Protein AF-0000000078094846 (afdb_homodimer)

Organism: Rosa chinensis (NCBI:txid74649)

Solvent-accessible surface area (backbone atoms only — not comparable to full-atom values): 7475 Å² total; per-residue (Å²): 125,87,74,70,60,66,34,67,70,39,42,39,36,59,48,61,39,84,52,35,43,81,57,52,77,46,62,80,63,40,75,43,94,84,44,86,56,30,34,39,24,65,65,43,40,65,78,41,53,38,37,37,30,34,38,67,45,78,72,79,66,79,82,115,126,86,75,71,62,64,34,65,71,39,42,38,34,58,48,61,38,84,52,36,42,81,55,53,78,45,60,79,62,39,74,44,93,84,45,84,56,31,35,38,23,64,63,43,39,65,78,42,54,37,35,38,31,37,38,64,47,78,72,79,67,80,81,116

Sequence (128 aa):
MLSRPYAFGCVLRLRTSSEFKTGHSYGHFFPDPQYENVQHIICCDSYATYAYDFEFEATKEFSKMLSRPYAFGCVLRLRTSSEFKTGHSYGHFFPDPQYENVQHIICCDSYATYAYDFEFEATKEFSK

pLDDT: mean 86.95, std 17.27, range [35.41, 98.75]

Secondary structure (DSSP, 8-state):
-----EEEEEEEEEEE-TTEEEEEEESS-EE-SSSTTEEEEEEEETT-EEEEEEEE--------/-----EEEEEEEEEEE-TTEEEEEEESS-EE-SSSTTEEEEEEEETT-EEEEEEEE--------

Structure (mmCIF, N/CA/C/O backbone):
data_AF-0000000078094846-model_v1
#
loop_
_entity.id
_entity.type
_entity.pdbx_description
1 polymer 'Uncharacterized protein'
#
loop_
_atom_site.group_PDB
_atom_site.id
_atom_site.type_symbol
_atom_site.label_atom_id
_atom_site.label_alt_id
_atom_site.label_comp_id
_atom_site.label_asym_id
_atom_site.label_entity_id
_atom_site.label_seq_id
_atom_site.pdbx_PDB_ins_code
_atom_site.Cartn_x
_atom_site.Cartn_y
_atom_site.Cartn_z
_atom_site.occupancy
_atom_site.B_iso_or_equiv
_atom_site.auth_seq_id
_atom_site.auth_comp_id
_atom_site.auth_asym_id
_atom_site.auth_atom_id
_atom_site.pdbx_PDB_model_num
ATOM 1 N N . MET A 1 1 ? -11.898 -27.453 -12.008 1 39.31 1 MET A N 1
ATOM 2 C CA . MET A 1 1 ? -11.719 -26.812 -10.711 1 39.31 1 MET A CA 1
ATOM 3 C C . MET A 1 1 ? -10.891 -25.531 -10.852 1 39.31 1 MET A C 1
ATOM 5 O O . MET A 1 1 ? -9.734 -25.578 -11.266 1 39.31 1 MET A O 1
ATOM 9 N N . LEU A 1 2 ? -11.562 -24.531 -11.211 1 49.09 2 LEU A N 1
ATOM 10 C CA . LEU A 1 2 ? -10.805 -23.344 -11.602 1 49.09 2 LEU A CA 1
ATOM 11 C C . LEU A 1 2 ? -9.859 -22.906 -10.484 1 49.09 2 LEU A C 1
ATOM 13 O O . LEU A 1 2 ? -10.289 -22.625 -9.367 1 49.09 2 LEU A O 1
ATOM 17 N N . SER A 1 3 ? -8.789 -23.547 -10.43 1 60.38 3 SER A N 1
ATOM 18 C CA . SER A 1 3 ? -7.785 -23.281 -9.406 1 60.38 3 SER A CA 1
ATOM 19 C C . SER A 1 3 ? -7.422 -21.797 -9.359 1 60.38 3 SER A C 1
ATOM 21 O O . SER A 1 3 ? -7.285 -21.156 -10.406 1 60.38 3 SER A O 1
ATOM 23 N N . ARG A 1 4 ? -7.91 -21.125 -8.406 1 71.5 4 ARG A N 1
ATOM 24 C CA . ARG A 1 4 ? -7.516 -19.719 -8.242 1 71.5 4 ARG A CA 1
ATOM 25 C C . ARG A 1 4 ? -6.051 -19.609 -7.832 1 71.5 4 ARG A C 1
ATOM 27 O O . ARG A 1 4 ? -5.598 -20.328 -6.938 1 71.5 4 ARG A O 1
ATOM 34 N N . PRO A 1 5 ? -5.312 -18.906 -8.562 1 80.06 5 PRO A N 1
ATOM 35 C CA . PRO A 1 5 ? -3.914 -18.719 -8.172 1 80.06 5 PRO A CA 1
ATOM 36 C C . PRO A 1 5 ? -3.766 -18.156 -6.758 1 80.06 5 PRO A C 1
ATOM 38 O O . PRO A 1 5 ? -4.582 -17.344 -6.328 1 80.06 5 PRO A O 1
ATOM 41 N N . TYR A 1 6 ? -2.967 -18.844 -6.012 1 85.62 6 TYR A N 1
ATOM 42 C CA . TYR A 1 6 ? -2.627 -18.391 -4.672 1 85.62 6 TYR A CA 1
ATOM 43 C C . TYR A 1 6 ? -1.122 -18.188 -4.531 1 85.62 6 TYR A C 1
ATOM 45 O O . TYR A 1 6 ? -0.338 -18.781 -5.27 1 85.62 6 TYR A O 1
ATOM 53 N N . ALA A 1 7 ? -0.813 -17.297 -3.75 1 90.62 7 ALA A N 1
ATOM 54 C CA . ALA A 1 7 ? 0.567 -17.125 -3.307 1 90.62 7 ALA A CA 1
ATOM 55 C C . ALA A 1 7 ? 0.68 -17.266 -1.793 1 90.62 7 ALA A C 1
ATOM 57 O O . ALA A 1 7 ? -0.264 -16.969 -1.061 1 90.62 7 ALA A O 1
ATOM 58 N N . PHE A 1 8 ? 1.901 -17.797 -1.381 1 91.5 8 PHE A N 1
ATOM 59 C CA . PHE A 1 8 ? 2.123 -18.047 0.041 1 91.5 8 PHE A CA 1
ATOM 60 C C . PHE A 1 8 ? 3.344 -17.281 0.534 1 91.5 8 PHE A C 1
ATOM 62 O O . PHE A 1 8 ? 4.336 -17.156 -0.186 1 91.5 8 PHE A O 1
ATOM 69 N N . GLY A 1 9 ? 3.254 -16.906 1.786 1 93.56 9 GLY A N 1
ATOM 70 C CA . GLY A 1 9 ? 4.398 -16.25 2.404 1 93.56 9 GLY A CA 1
ATOM 71 C C . GLY A 1 9 ? 4.754 -14.93 1.752 1 93.56 9 GLY A C 1
ATOM 72 O O . GLY A 1 9 ? 5.93 -14.641 1.513 1 93.56 9 GLY A O 1
ATOM 73 N N . CYS A 1 10 ? 3.795 -14.172 1.411 1 95.31 10 CYS A N 1
ATOM 74 C CA . CYS A 1 10 ? 4.02 -12.906 0.72 1 95.31 10 CYS A CA 1
ATOM 75 C C . CYS A 1 10 ? 4.332 -11.789 1.71 1 95.31 10 CYS A C 1
ATOM 77 O O . CYS A 1 10 ? 3.889 -11.828 2.859 1 95.31 10 CYS A O 1
ATOM 79 N N . VAL A 1 11 ? 5.109 -10.781 1.14 1 97.88 11 VAL A N 1
ATOM 80 C CA . VAL A 1 11 ? 5.43 -9.609 1.945 1 97.88 11 VAL A CA 1
ATOM 81 C C . VAL A 1 11 ? 5.094 -8.336 1.167 1 97.88 11 VAL A C 1
ATOM 83 O O . VAL A 1 11 ? 5.371 -8.242 -0.03 1 97.88 11 VAL A O 1
ATOM 86 N N . LEU A 1 12 ? 4.512 -7.391 1.864 1 98.25 12 LEU A N 1
ATOM 87 C CA . LEU A 1 12 ? 4.219 -6.074 1.307 1 98.25 12 LEU A CA 1
ATOM 88 C C . LEU A 1 12 ? 4.832 -4.973 2.162 1 98.25 12 LEU A C 1
ATOM 90 O O . LEU A 1 12 ? 4.77 -5.027 3.393 1 98.25 12 LEU A O 1
ATOM 94 N N . ARG A 1 13 ? 5.395 -3.982 1.551 1 98.75 13 ARG A N 1
ATOM 95 C CA . ARG A 1 13 ? 5.887 -2.795 2.24 1 98.75 13 ARG A CA 1
ATOM 96 C C . ARG A 1 13 ? 5.348 -1.522 1.595 1 98.75 13 ARG A C 1
ATOM 98 O O . ARG A 1 13 ? 5.406 -1.366 0.374 1 98.75 13 ARG A O 1
ATOM 105 N N . LEU A 1 14 ? 4.809 -0.636 2.385 1 98.69 14 LEU A N 1
ATOM 106 C CA . LEU A 1 14 ? 4.336 0.667 1.932 1 98.69 14 LEU A CA 1
ATOM 107 C C . LEU A 1 14 ? 5.266 1.778 2.408 1 98.69 14 LEU A C 1
ATOM 109 O O . LEU A 1 14 ? 5.469 1.947 3.613 1 98.69 14 LEU A O 1
ATOM 113 N N . ARG A 1 15 ? 5.84 2.553 1.48 1 98.19 15 ARG A N 1
ATOM 114 C CA . ARG A 1 15 ? 6.629 3.732 1.82 1 98.19 15 ARG A CA 1
ATOM 115 C C . ARG A 1 15 ? 5.898 5.012 1.436 1 98.19 15 ARG A C 1
ATOM 117 O O . ARG A 1 15 ? 5.285 5.086 0.368 1 98.19 15 ARG A O 1
ATOM 124 N N . THR A 1 16 ? 5.91 6.004 2.309 1 97.19 16 THR A N 1
ATOM 125 C CA . THR A 1 16 ? 5.285 7.301 2.066 1 97.19 16 THR A CA 1
ATOM 126 C C . THR A 1 16 ? 6.316 8.422 2.148 1 97.19 16 THR A C 1
ATOM 128 O O . THR A 1 16 ? 7.371 8.258 2.771 1 97.19 16 THR A O 1
ATOM 131 N N . SER A 1 17 ? 6.031 9.562 1.532 1 95 17 SER A N 1
ATOM 132 C CA . SER A 1 17 ? 6.801 10.766 1.829 1 95 17 SER A CA 1
ATOM 133 C C . SER A 1 17 ? 6.582 11.227 3.268 1 95 17 SER A C 1
ATOM 135 O O . SER A 1 17 ? 5.727 10.688 3.971 1 95 17 SER A O 1
ATOM 137 N N . SER A 1 18 ? 7.352 12.172 3.684 1 92.31 18 SER A N 1
ATOM 138 C CA . SER A 1 18 ? 7.418 12.5 5.105 1 92.31 18 SER A CA 1
ATOM 139 C C . SER A 1 18 ? 6.188 13.281 5.551 1 92.31 18 SER A C 1
ATOM 141 O O . SER A 1 18 ? 5.945 13.445 6.746 1 92.31 18 SER A O 1
ATOM 143 N N . GLU A 1 19 ? 5.383 13.797 4.613 1 90.12 19 GLU A N 1
ATOM 144 C CA . GLU A 1 19 ? 4.262 14.664 4.941 1 90.12 19 GLU A CA 1
ATOM 145 C C . GLU A 1 19 ? 3.098 13.867 5.527 1 90.12 19 GLU A C 1
ATOM 147 O O . GLU A 1 19 ? 2.191 14.445 6.137 1 90.12 19 GLU A O 1
ATOM 152 N N . PHE A 1 20 ? 3.158 12.578 5.395 1 91.75 20 PHE A N 1
ATOM 153 C CA . PHE A 1 20 ? 2.08 11.742 5.91 1 91.75 20 PHE A CA 1
ATOM 154 C C . PHE A 1 20 ? 2.584 10.336 6.219 1 91.75 20 PHE A C 1
ATOM 156 O O . PHE A 1 20 ? 3.709 9.977 5.859 1 91.75 20 PHE A O 1
ATOM 163 N N . LYS A 1 21 ? 1.719 9.562 6.914 1 92.75 21 LYS A N 1
ATOM 164 C CA . LYS A 1 21 ? 2.041 8.188 7.277 1 92.75 21 LYS A CA 1
ATOM 165 C C . LYS A 1 21 ? 0.804 7.293 7.215 1 92.75 21 LYS A C 1
ATOM 167 O O . LYS A 1 21 ? -0.325 7.789 7.215 1 92.75 21 LYS A O 1
ATOM 172 N N . THR A 1 22 ? 1.13 6.027 7.148 1 95 22 THR A N 1
ATOM 173 C CA . THR A 1 22 ? 0.027 5.07 7.188 1 95 22 THR A CA 1
ATOM 174 C C . THR A 1 22 ? -0.683 5.121 8.539 1 95 22 THR A C 1
ATOM 176 O O . THR A 1 22 ? -0.037 5.07 9.586 1 95 22 THR A O 1
ATOM 179 N N . GLY A 1 23 ? -1.952 5.289 8.461 1 94.31 23 GLY A N 1
ATOM 180 C CA . GLY A 1 23 ? -2.768 5.172 9.664 1 94.31 23 GLY A CA 1
ATOM 181 C C . GLY A 1 23 ? -3.279 3.766 9.906 1 94.31 23 GLY A C 1
ATOM 182 O O . GLY A 1 23 ? -2.561 2.922 10.445 1 94.31 23 GLY A O 1
ATOM 183 N N . HIS A 1 24 ? -4.492 3.559 9.375 1 96.12 24 HIS A N 1
ATOM 184 C CA . HIS A 1 24 ? -5.082 2.23 9.5 1 96.12 24 HIS A CA 1
ATOM 185 C C . HIS A 1 24 ? -4.816 1.392 8.25 1 96.12 24 HIS A C 1
ATOM 187 O O . HIS A 1 24 ? -4.84 1.91 7.133 1 96.12 24 HIS A O 1
ATOM 193 N N . SER A 1 25 ? -4.527 0.142 8.469 1 97.44 25 SER A N 1
ATOM 194 C CA . SER A 1 25 ? -4.395 -0.851 7.41 1 97.44 25 SER A CA 1
ATOM 195 C C . SER A 1 25 ? -5.488 -1.907 7.5 1 97.44 25 SER A C 1
ATOM 197 O O . SER A 1 25 ? -5.809 -2.385 8.586 1 97.44 25 SER A O 1
ATOM 199 N N . TYR A 1 26 ? -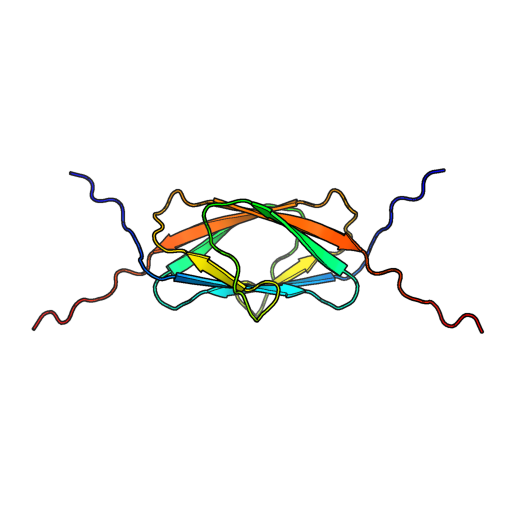6.004 -2.258 6.359 1 97.56 26 TYR A N 1
ATOM 200 C CA . TYR A 1 26 ? -7.066 -3.252 6.297 1 97.56 26 TYR A CA 1
ATOM 201 C C . TYR A 1 26 ? -6.707 -4.379 5.332 1 97.56 26 TYR A C 1
ATOM 203 O O . TYR A 1 26 ? -6.133 -4.133 4.27 1 97.56 26 TYR A O 1
ATOM 211 N N . GLY A 1 27 ? -7.09 -5.559 5.641 1 96.5 27 GLY A N 1
ATOM 212 C CA . GLY A 1 27 ? -6.809 -6.758 4.871 1 96.5 27 GLY A CA 1
ATOM 213 C C . GLY A 1 27 ? -6.434 -7.945 5.738 1 96.5 27 GLY A C 1
ATOM 214 O O . GLY A 1 27 ? -6.465 -7.859 6.969 1 96.5 27 GLY A O 1
ATOM 215 N N . HIS A 1 28 ? -6.09 -9.031 5.074 1 95.81 28 HIS A N 1
ATOM 216 C CA . HIS A 1 28 ? -5.645 -10.219 5.793 1 95.81 28 HIS A CA 1
ATOM 217 C C . HIS A 1 28 ? -4.121 -10.305 5.82 1 95.81 28 HIS A C 1
ATOM 219 O O . HIS A 1 28 ? -3.502 -10.711 4.836 1 95.81 28 HIS A O 1
ATOM 225 N N . PHE A 1 29 ? -3.586 -9.82 6.949 1 97.19 29 PHE A N 1
ATOM 226 C CA . PHE A 1 29 ? -2.135 -9.82 7.094 1 97.19 29 PHE A CA 1
ATOM 227 C C . PHE A 1 29 ? -1.734 -9.867 8.562 1 97.19 29 PHE A C 1
ATOM 229 O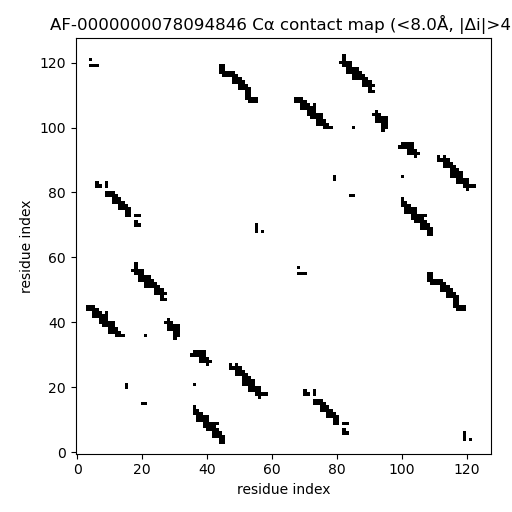 O . PHE A 1 29 ? -2.568 -9.648 9.445 1 97.19 29 PHE A O 1
ATOM 236 N N . PHE A 1 30 ? -0.485 -10.141 8.789 1 97.88 30 PHE A N 1
ATOM 237 C CA . PHE A 1 30 ? 0.159 -9.906 10.07 1 97.88 30 PHE A CA 1
ATOM 238 C C . PHE A 1 30 ? 1.198 -8.797 9.969 1 97.88 30 PHE A C 1
ATOM 240 O O . PHE A 1 30 ? 2.027 -8.797 9.055 1 97.88 30 PHE A O 1
ATOM 247 N N . PRO A 1 31 ? 1.161 -7.914 10.945 1 98.12 31 PRO A N 1
ATOM 248 C CA . PRO A 1 31 ? 2.197 -6.879 10.906 1 98.12 31 PRO A CA 1
ATOM 249 C C . PRO A 1 31 ? 3.584 -7.418 11.25 1 98.12 31 PRO A C 1
ATOM 251 O O . PRO A 1 31 ? 3.703 -8.406 11.984 1 98.12 31 PRO A O 1
ATOM 254 N N . ASP A 1 32 ? 4.625 -6.758 10.617 1 98.56 32 ASP A N 1
ATOM 255 C CA . ASP A 1 32 ? 5.988 -7.094 11.023 1 98.56 32 ASP A CA 1
ATOM 256 C C . ASP A 1 32 ? 6.297 -6.559 12.422 1 98.56 32 ASP A C 1
ATOM 258 O O . ASP A 1 32 ? 5.965 -5.414 12.742 1 98.56 32 ASP A O 1
ATOM 262 N N . PRO A 1 33 ? 6.809 -7.438 13.258 1 97.75 33 PRO A N 1
ATOM 263 C CA . PRO A 1 33 ? 7.02 -6.988 14.633 1 97.75 33 PRO A CA 1
ATOM 264 C C . PRO A 1 33 ? 8.117 -5.934 14.75 1 97.75 33 PRO A C 1
ATOM 266 O O . PRO A 1 33 ? 8.188 -5.211 15.75 1 97.75 33 PRO A O 1
ATOM 269 N N . GLN A 1 34 ? 8.945 -5.812 13.75 1 97.88 34 GLN A N 1
ATOM 270 C CA . GLN A 1 34 ? 10.109 -4.934 13.844 1 97.88 34 GLN A CA 1
ATOM 271 C C . GLN A 1 34 ? 9.93 -3.699 12.969 1 97.88 34 GLN A C 1
ATOM 273 O O . GLN A 1 34 ? 10.43 -2.619 13.305 1 97.88 34 GLN A O 1
ATOM 278 N N . TYR A 1 35 ? 9.422 -3.838 11.805 1 97.31 35 TYR A N 1
ATOM 279 C CA . TYR A 1 35 ? 9.367 -2.756 10.828 1 97.31 35 TYR A CA 1
ATOM 280 C C . TYR A 1 35 ? 7.938 -2.283 10.602 1 97.31 35 TYR A C 1
ATOM 282 O O . TYR A 1 35 ? 7.062 -3.078 10.25 1 97.31 35 TYR A O 1
ATOM 290 N N . GLU A 1 36 ? 7.836 -0.894 10.711 1 96.38 36 GLU A N 1
ATOM 291 C CA . GLU A 1 36 ? 6.531 -0.3 10.422 1 96.38 36 GLU A CA 1
ATOM 292 C C . GLU A 1 36 ? 6.195 -0.404 8.938 1 96.38 36 GLU A C 1
ATOM 294 O O . GLU A 1 36 ? 7.082 -0.321 8.086 1 96.38 36 GLU A O 1
ATOM 299 N N . ASN A 1 37 ? 5 -0.667 8.602 1 97.69 37 ASN A N 1
ATOM 300 C CA . ASN A 1 37 ? 4.461 -0.598 7.25 1 97.69 37 ASN A CA 1
ATOM 301 C C . ASN A 1 37 ? 4.891 -1.802 6.414 1 97.69 37 ASN A C 1
ATOM 303 O O . ASN A 1 37 ? 4.965 -1.717 5.188 1 97.69 37 ASN A O 1
ATOM 307 N N . VAL A 1 38 ? 5.418 -2.863 7.164 1 98.56 38 VAL A N 1
ATOM 308 C CA . VAL A 1 38 ? 5.668 -4.16 6.543 1 98.56 38 VAL A CA 1
ATOM 309 C C . VAL A 1 38 ? 4.594 -5.156 6.977 1 98.56 38 VAL A C 1
ATOM 311 O O . VAL A 1 38 ? 4.344 -5.324 8.172 1 98.56 38 VAL A O 1
ATOM 314 N N . GLN A 1 39 ? 3.926 -5.832 6.059 1 98.31 39 GLN A N 1
ATOM 315 C CA . GLN A 1 39 ? 2.848 -6.781 6.301 1 98.31 39 GLN A CA 1
ATOM 316 C C . GLN A 1 39 ? 3.201 -8.164 5.762 1 98.31 39 GLN A C 1
ATOM 318 O O . GLN A 1 39 ? 3.67 -8.297 4.629 1 98.31 39 GLN A O 1
ATOM 323 N N . HIS A 1 40 ? 3.035 -9.172 6.543 1 98.44 40 HIS A N 1
ATOM 324 C CA . HIS A 1 40 ? 3.205 -10.562 6.145 1 98.44 40 HIS A CA 1
ATOM 325 C C . HIS A 1 40 ? 1.861 -11.211 5.82 1 98.44 40 HIS A C 1
ATOM 327 O O . HIS A 1 40 ? 0.956 -11.227 6.656 1 98.44 40 HIS A O 1
ATOM 333 N N . ILE A 1 41 ? 1.846 -11.695 4.68 1 96.62 41 ILE A N 1
ATOM 334 C CA . ILE A 1 41 ? 0.633 -12.359 4.211 1 96.62 41 ILE A CA 1
ATOM 335 C C . ILE A 1 41 ? 0.879 -13.859 4.094 1 96.62 41 ILE A C 1
ATOM 337 O O . ILE A 1 41 ? 1.702 -14.305 3.289 1 96.62 41 ILE A O 1
ATOM 341 N N . ILE A 1 42 ? 0.175 -14.57 4.914 1 94.75 42 ILE A N 1
ATOM 342 C CA . ILE A 1 42 ? 0.401 -16.016 4.898 1 94.75 42 ILE A CA 1
ATOM 343 C C . ILE A 1 42 ? -0.053 -16.594 3.561 1 94.75 42 ILE A C 1
ATOM 345 O O . ILE A 1 42 ? 0.703 -17.297 2.896 1 94.75 42 ILE A O 1
ATOM 349 N N . CYS A 1 43 ? -1.276 -16.266 3.17 1 90 43 CYS A N 1
ATOM 350 C CA . CYS A 1 43 ? -1.838 -16.734 1.904 1 90 43 CYS A CA 1
ATOM 351 C C . CYS A 1 43 ? -2.723 -15.656 1.282 1 90 43 CYS A C 1
ATOM 353 O O . CYS A 1 43 ? -3.498 -15 1.981 1 90 43 CYS A O 1
ATOM 355 N N . CYS A 1 44 ? -2.496 -15.602 -0.036 1 90.44 44 CYS A N 1
ATOM 356 C CA . CYS A 1 44 ? -3.402 -14.688 -0.717 1 90.44 44 CYS A CA 1
ATOM 357 C C . CYS A 1 44 ? -3.732 -15.188 -2.119 1 90.44 44 CYS A C 1
ATOM 359 O O . CYS A 1 44 ? -2.939 -15.906 -2.729 1 90.44 44 CYS A O 1
ATOM 361 N N . ASP A 1 45 ? -4.941 -14.891 -2.533 1 88.69 45 ASP A N 1
ATOM 362 C CA . ASP A 1 45 ? -5.371 -15.141 -3.906 1 88.69 45 ASP A CA 1
ATOM 363 C C . ASP A 1 45 ? -5.789 -13.844 -4.598 1 88.69 45 ASP A C 1
ATOM 365 O O . ASP A 1 45 ? -5.598 -12.758 -4.055 1 88.69 45 ASP A O 1
ATOM 369 N N . SER A 1 46 ? -6.375 -14 -5.766 1 84.75 46 SER A N 1
ATOM 370 C CA . SER A 1 46 ? -6.652 -12.844 -6.617 1 84.75 46 SER A CA 1
ATOM 371 C C . SER A 1 46 ? -7.766 -11.984 -6.031 1 84.75 46 SER A C 1
ATOM 373 O O . SER A 1 46 ? -7.98 -10.852 -6.473 1 84.75 46 SER A O 1
ATOM 375 N N . TYR A 1 47 ? -8.281 -12.375 -4.945 1 88 47 TYR A N 1
ATOM 376 C CA . TYR A 1 47 ? -9.375 -11.609 -4.363 1 88 47 TYR A CA 1
ATOM 377 C C . TYR A 1 47 ? -8.906 -10.828 -3.139 1 88 47 TYR A C 1
ATOM 379 O O . TYR A 1 47 ? -9.695 -10.12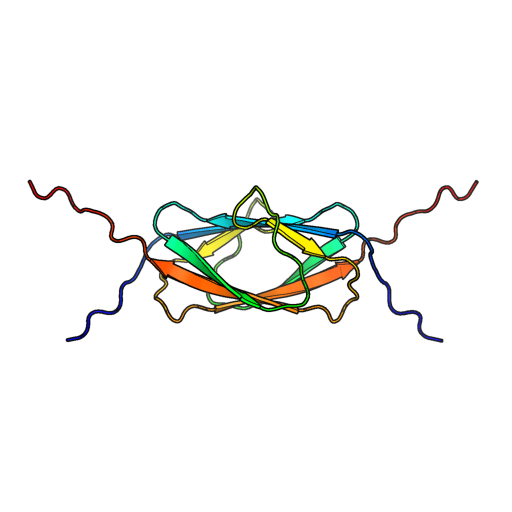5 -2.504 1 88 47 TYR A O 1
ATOM 387 N N . ALA A 1 48 ? -7.684 -11.016 -2.936 1 91.94 48 ALA A N 1
ATOM 388 C CA . ALA A 1 48 ? -7.156 -10.281 -1.791 1 91.94 48 ALA A CA 1
ATOM 389 C C . ALA A 1 48 ? -7.109 -8.781 -2.078 1 91.94 48 ALA A C 1
ATOM 391 O O . ALA A 1 48 ? -6.586 -8.359 -3.113 1 91.94 48 ALA A O 1
ATOM 392 N N . THR A 1 49 ? -7.723 -7.965 -1.205 1 95.94 49 THR A N 1
ATOM 393 C CA . THR A 1 49 ? -7.711 -6.508 -1.262 1 95.94 49 THR A CA 1
ATOM 394 C C . THR A 1 49 ? -7.148 -5.922 0.03 1 95.94 49 THR A C 1
ATOM 396 O O . THR A 1 49 ? -7.473 -6.387 1.123 1 95.94 49 THR A O 1
ATOM 399 N N . TYR A 1 50 ? -6.293 -5.008 -0.098 1 97.81 50 TYR A N 1
ATOM 400 C CA . TYR A 1 50 ? -5.723 -4.273 1.024 1 97.81 50 TYR A CA 1
ATOM 401 C C . TYR A 1 50 ? -6.023 -2.781 0.91 1 97.81 50 TYR A C 1
ATOM 403 O O . TYR A 1 50 ? -5.914 -2.201 -0.173 1 97.81 50 TYR A O 1
ATOM 411 N N . ALA A 1 51 ? -6.395 -2.174 2.045 1 98.44 51 ALA A N 1
ATOM 412 C CA . ALA A 1 51 ? -6.742 -0.755 2.051 1 98.44 51 ALA A CA 1
ATOM 413 C C . ALA A 1 51 ? -5.992 -0.012 3.156 1 98.44 51 ALA A C 1
ATOM 415 O O . ALA A 1 51 ? -5.758 -0.564 4.23 1 98.44 51 ALA A O 1
ATOM 416 N N . TYR A 1 52 ? -5.672 1.174 2.871 1 97.56 52 TYR A N 1
ATOM 417 C CA . TYR A 1 52 ? -4.895 1.991 3.795 1 97.56 52 TYR A CA 1
ATOM 418 C C . TYR A 1 52 ? -5.512 3.377 3.947 1 97.56 52 TYR A C 1
ATOM 420 O O . TYR A 1 52 ? -5.875 4.016 2.955 1 97.56 52 TYR A O 1
ATOM 428 N N . ASP A 1 53 ? -5.637 3.781 5.211 1 96.12 53 ASP A N 1
ATOM 429 C CA . ASP A 1 53 ? -5.859 5.184 5.539 1 96.12 53 ASP A CA 1
ATOM 430 C C . ASP A 1 53 ? -4.555 5.875 5.922 1 96.12 53 ASP A C 1
ATOM 432 O O . ASP A 1 53 ? -3.574 5.211 6.27 1 96.12 53 ASP A O 1
ATOM 436 N N . PHE A 1 54 ? -4.641 7.215 5.863 1 94.5 54 PHE A N 1
ATOM 437 C CA . PHE A 1 54 ? -3.406 7.941 6.141 1 94.5 54 PHE A CA 1
ATOM 438 C C . PHE A 1 54 ? -3.639 9.023 7.191 1 94.5 54 PHE A C 1
ATOM 440 O O . PHE A 1 54 ? -4.766 9.484 7.375 1 94.5 54 PHE A O 1
ATOM 447 N N . GLU A 1 55 ? -2.547 9.273 7.891 1 91.56 55 GLU A N 1
ATOM 448 C CA . GLU A 1 55 ? -2.482 10.391 8.828 1 91.56 55 GLU A CA 1
ATOM 449 C C . GLU A 1 55 ? -1.457 11.43 8.383 1 91.56 55 GLU A C 1
ATOM 451 O O . GLU A 1 55 ? -0.417 11.078 7.82 1 91.56 55 GLU A O 1
ATOM 456 N N . PHE A 1 56 ? -1.763 12.664 8.711 1 88.44 56 PHE A N 1
ATOM 457 C CA . PHE A 1 56 ? -0.892 13.742 8.266 1 88.44 56 PHE A CA 1
ATOM 458 C C . PHE A 1 56 ? 0.042 14.188 9.383 1 88.44 56 PHE A C 1
ATOM 460 O O . PHE A 1 56 ? -0.371 14.281 10.547 1 88.44 56 PHE A O 1
ATOM 467 N N . GLU A 1 57 ? 1.402 14.211 8.914 1 78.62 57 GLU A N 1
ATOM 468 C CA . GLU A 1 57 ? 2.395 14.703 9.867 1 78.62 57 GLU A CA 1
ATOM 469 C C . GLU A 1 57 ? 2.453 16.219 9.867 1 78.62 57 GLU A C 1
ATOM 471 O O . GLU A 1 57 ? 2.377 16.859 8.805 1 78.62 57 GLU A O 1
ATOM 476 N N . ALA A 1 58 ? 2.027 16.906 11 1 65.5 5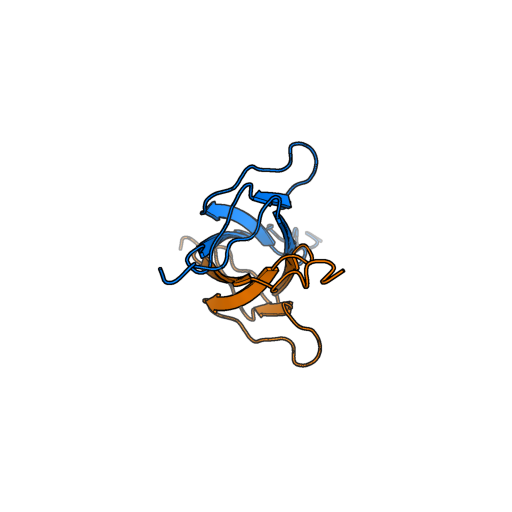8 ALA A N 1
ATOM 477 C CA . ALA A 1 58 ? 2.092 18.359 11.148 1 65.5 58 ALA A CA 1
ATOM 478 C C . ALA A 1 58 ? 3.461 18.891 10.734 1 65.5 58 ALA A C 1
ATOM 480 O O . ALA A 1 58 ? 4.492 18.359 11.148 1 65.5 58 ALA A O 1
ATOM 481 N N . THR A 1 59 ? 3.629 19.266 9.469 1 57 59 THR A N 1
ATOM 482 C CA . THR A 1 59 ? 4.883 19.938 9.141 1 57 59 THR A CA 1
ATOM 483 C C . THR A 1 59 ? 5.188 21.047 10.156 1 57 59 THR A C 1
ATOM 485 O O . THR A 1 59 ? 4.328 21.875 10.453 1 57 59 THR A O 1
ATOM 488 N N . LYS A 1 60 ? 5.988 20.844 11.281 1 52.91 60 LYS A N 1
ATOM 489 C CA . LYS A 1 60 ? 6.504 21.969 12.055 1 52.91 60 LYS A CA 1
ATOM 490 C C . LYS A 1 60 ? 6.918 23.125 11.141 1 52.91 60 LYS A C 1
ATOM 492 O O . LYS A 1 60 ? 7.844 22.984 10.336 1 52.91 60 LYS A O 1
ATOM 497 N N . GLU A 1 61 ? 6.152 23.859 10.461 1 48.38 61 GLU A N 1
ATOM 498 C CA . GLU A 1 61 ? 6.699 25.094 9.914 1 48.38 61 GLU A CA 1
ATOM 499 C C . GLU A 1 61 ? 7.68 25.734 10.891 1 48.38 61 GLU A C 1
ATOM 501 O O . GLU A 1 61 ? 7.586 25.531 12.102 1 48.38 61 GLU A O 1
ATOM 506 N N . PHE A 1 62 ? 8.938 26.281 10.406 1 46.19 62 PHE A N 1
ATOM 507 C CA . PHE A 1 62 ? 9.93 27.109 11.078 1 46.19 62 PHE A CA 1
ATOM 508 C C . PHE A 1 62 ? 9.25 28.156 11.969 1 46.19 62 PHE A C 1
ATOM 510 O O . PHE A 1 62 ? 8.578 29.062 11.469 1 46.19 62 PHE A O 1
ATOM 517 N N . SER A 1 63 ? 8.461 27.875 12.961 1 42.31 63 SER A N 1
ATOM 518 C CA . SER A 1 63 ? 8.273 29 13.859 1 42.31 63 SER A CA 1
ATOM 519 C C . SER A 1 63 ? 9.531 29.859 13.953 1 42.31 63 SER A C 1
ATOM 521 O O . SER A 1 63 ? 10.555 29.406 14.477 1 42.31 63 SER A O 1
ATOM 523 N N . LYS A 1 64 ? 9.953 30.422 12.758 1 35.59 64 LYS A N 1
ATOM 524 C CA . LYS A 1 64 ? 10.719 31.641 13.055 1 35.59 64 LYS A CA 1
ATOM 525 C C . LYS A 1 64 ? 9.852 32.688 13.758 1 35.59 64 LYS A C 1
ATOM 527 O O . LYS A 1 64 ? 8.641 32.75 13.539 1 35.59 64 LYS A O 1
ATOM 532 N N . MET B 1 1 ? -13.688 26.203 12.617 1 39.12 1 MET B N 1
ATOM 533 C CA . MET B 1 1 ? -13.523 25.594 11.297 1 39.12 1 MET B CA 1
ATOM 534 C C . MET B 1 1 ? -12.57 24.406 11.359 1 39.12 1 MET B C 1
ATOM 536 O O . MET B 1 1 ? -11.398 24.562 11.711 1 39.12 1 MET B O 1
ATOM 540 N N . LEU B 1 2 ? -13.078 23.312 11.75 1 49.38 2 LEU B N 1
ATOM 541 C CA . LEU B 1 2 ? -12.195 22.203 12.07 1 49.38 2 LEU B CA 1
ATOM 542 C C . LEU B 1 2 ? -11.273 21.891 10.898 1 49.38 2 LEU B C 1
ATOM 544 O O . LEU B 1 2 ? -11.75 21.578 9.797 1 49.38 2 LEU B O 1
ATOM 548 N N . SER B 1 3 ? -10.266 22.625 10.789 1 60.44 3 SER B N 1
ATOM 549 C CA . SER B 1 3 ? -9.312 22.469 9.695 1 60.44 3 SER B CA 1
ATOM 550 C C . SER B 1 3 ? -8.812 21.031 9.594 1 60.44 3 SER B C 1
ATOM 552 O O . SER B 1 3 ? -8.555 20.391 10.609 1 60.44 3 SER B O 1
ATOM 554 N N . ARG B 1 4 ? -9.297 20.328 8.641 1 70.81 4 ARG B N 1
ATOM 555 C CA . ARG B 1 4 ? -8.789 18.969 8.422 1 70.81 4 ARG B CA 1
ATOM 556 C C . ARG B 1 4 ? -7.363 19 7.887 1 70.81 4 ARG B C 1
ATOM 558 O O . ARG B 1 4 ? -7.059 19.766 6.961 1 70.81 4 ARG B O 1
ATOM 565 N N . PRO B 1 5 ? -6.496 18.406 8.57 1 80.06 5 PRO B N 1
ATOM 566 C CA . PRO B 1 5 ? -5.121 18.359 8.062 1 80.06 5 PRO B CA 1
ATOM 567 C C . PRO B 1 5 ? -5.035 17.797 6.648 1 80.06 5 PRO B C 1
ATOM 569 O O . PRO B 1 5 ? -5.797 16.891 6.293 1 80.06 5 PRO B O 1
ATOM 572 N N . TYR B 1 6 ? -4.383 18.562 5.816 1 85.5 6 TYR B N 1
ATOM 573 C CA . TYR B 1 6 ? -4.094 18.094 4.461 1 85.5 6 TYR B CA 1
ATOM 574 C C . TYR B 1 6 ? -2.59 18.047 4.211 1 85.5 6 TYR B C 1
ATOM 576 O O . TYR B 1 6 ? -1.82 18.75 4.875 1 85.5 6 TYR B O 1
ATOM 584 N N . ALA B 1 7 ? -2.252 17.188 3.434 1 90.5 7 ALA B N 1
ATOM 585 C CA . ALA B 1 7 ? -0.901 17.141 2.883 1 90.5 7 ALA B CA 1
ATOM 586 C C . ALA B 1 7 ? -0.923 17.281 1.363 1 90.5 7 ALA B C 1
ATOM 588 O O . ALA B 1 7 ? -1.881 16.875 0.708 1 90.5 7 ALA B O 1
ATOM 589 N N . PHE B 1 8 ? 0.193 17.938 0.862 1 91.38 8 PHE B N 1
ATOM 590 C CA . PHE B 1 8 ? 0.277 18.172 -0.573 1 91.38 8 PHE B CA 1
ATOM 591 C C . PHE B 1 8 ? 1.53 17.531 -1.16 1 91.38 8 PHE B C 1
ATOM 593 O O . PHE B 1 8 ? 2.582 17.516 -0.517 1 91.38 8 PHE B O 1
ATOM 600 N N . GLY B 1 9 ? 1.373 17.141 -2.402 1 93.62 9 GLY B N 1
ATOM 601 C CA . GLY B 1 9 ? 2.527 16.609 -3.107 1 93.62 9 GLY B CA 1
ATOM 602 C C . GLY B 1 9 ? 3.066 15.336 -2.49 1 93.62 9 GLY B C 1
ATOM 603 O O . GLY B 1 9 ? 4.281 15.172 -2.344 1 93.62 9 GLY B O 1
ATOM 604 N N . CYS B 1 10 ? 2.213 14.492 -2.088 1 95.38 10 CYS B N 1
ATOM 605 C CA . CYS B 1 10 ? 2.623 13.258 -1.419 1 95.38 10 CYS B CA 1
ATOM 606 C C . CYS B 1 10 ? 2.979 12.18 -2.434 1 95.38 10 CYS B C 1
ATOM 608 O O . CYS B 1 10 ? 2.439 12.164 -3.541 1 95.38 10 CYS B O 1
ATOM 610 N N . VAL B 1 11 ? 3.906 11.266 -1.932 1 97.81 11 VAL B N 1
ATOM 611 C CA . VAL B 1 11 ? 4.281 10.125 -2.76 1 97.81 11 VAL B CA 1
ATOM 612 C C . VAL B 1 11 ? 4.137 8.836 -1.956 1 97.81 11 VAL B C 1
ATOM 614 O O . VAL B 1 11 ? 4.512 8.781 -0.783 1 97.81 11 VAL B O 1
ATOM 617 N N . LEU B 1 12 ? 3.609 7.824 -2.607 1 98.12 12 LEU B N 1
ATOM 618 C CA . LEU B 1 12 ? 3.508 6.496 -2.018 1 98.12 12 LEU B CA 1
ATOM 619 C C . LEU B 1 12 ? 4.145 5.449 -2.926 1 98.12 12 LEU B C 1
ATOM 621 O O . LEU B 1 12 ? 3.969 5.488 -4.145 1 98.12 12 LEU B O 1
ATOM 625 N N . ARG B 1 13 ? 4.852 4.516 -2.371 1 98.75 13 ARG B N 1
ATOM 626 C CA . ARG B 1 13 ? 5.402 3.381 -3.104 1 98.75 13 ARG B CA 1
ATOM 627 C C . ARG B 1 13 ? 5.035 2.064 -2.428 1 98.75 13 ARG B C 1
ATOM 629 O O . ARG B 1 13 ? 5.211 1.909 -1.219 1 98.75 13 ARG B O 1
ATOM 636 N N . LEU B 1 14 ? 4.504 1.141 -3.178 1 98.69 14 LEU B N 1
ATOM 637 C CA . LEU B 1 14 ? 4.195 -0.202 -2.697 1 98.69 14 LEU B CA 1
ATOM 638 C C . LEU B 1 14 ? 5.191 -1.219 -3.244 1 98.69 14 LEU B C 1
ATOM 640 O O . LEU B 1 14 ? 5.32 -1.374 -4.461 1 98.69 14 LEU B O 1
ATOM 644 N N . ARG B 1 15 ? 5.918 -1.942 -2.359 1 98.25 15 ARG B N 1
ATOM 645 C CA . ARG B 1 15 ? 6.793 -3.039 -2.756 1 98.25 15 ARG B CA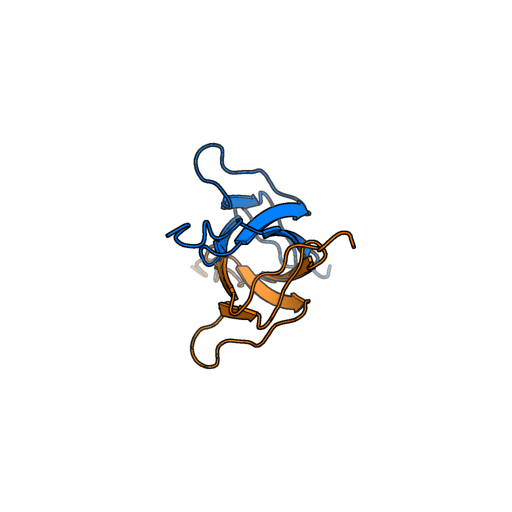 1
ATOM 646 C C . ARG B 1 15 ? 6.215 -4.383 -2.328 1 98.25 15 ARG B C 1
ATOM 648 O O . ARG B 1 15 ? 5.699 -4.52 -1.218 1 98.25 15 ARG B O 1
ATOM 655 N N . THR B 1 16 ? 6.25 -5.359 -3.219 1 97.25 16 THR B N 1
ATOM 656 C CA . THR B 1 16 ? 5.777 -6.711 -2.943 1 97.25 16 THR B CA 1
ATOM 657 C C . THR B 1 16 ? 6.91 -7.723 -3.1 1 97.25 16 THR B C 1
ATOM 659 O O . THR B 1 16 ? 7.895 -7.461 -3.797 1 97.25 16 THR B O 1
ATOM 662 N N . SER B 1 17 ? 6.793 -8.898 -2.459 1 95.12 17 SER B N 1
ATOM 663 C CA . SER B 1 17 ? 7.66 -10.016 -2.807 1 95.12 17 SER B CA 1
ATOM 664 C C . SER B 1 17 ? 7.391 -10.508 -4.227 1 95.12 17 SER B C 1
ATOM 666 O O . SER B 1 17 ? 6.43 -10.07 -4.867 1 95.12 17 SER B O 1
ATOM 668 N N . SER B 1 18 ? 8.211 -11.391 -4.691 1 92.5 18 SER B N 1
ATOM 669 C CA . SER B 1 18 ? 8.203 -11.719 -6.113 1 92.5 18 SER B CA 1
ATOM 670 C C . SER B 1 18 ? 7.031 -12.625 -6.465 1 92.5 18 SER B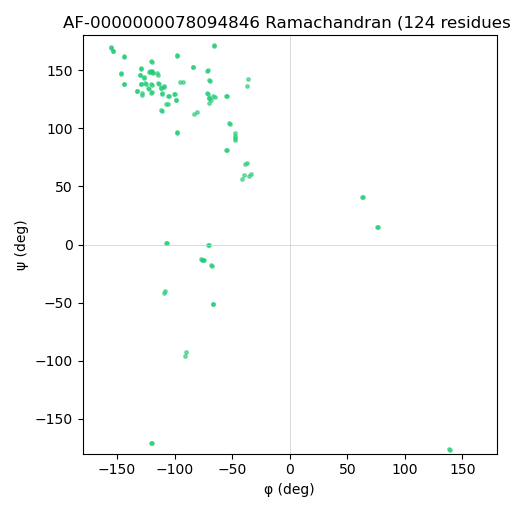 C 1
ATOM 672 O O . SER B 1 18 ? 6.719 -12.82 -7.641 1 92.5 18 SER B O 1
ATOM 674 N N . GLU B 1 19 ? 6.363 -13.195 -5.473 1 90.19 19 GLU B N 1
ATOM 675 C CA . GLU B 1 19 ? 5.316 -14.188 -5.719 1 90.19 19 GLU B CA 1
ATOM 676 C C . GLU B 1 19 ? 4.039 -13.516 -6.223 1 90.19 19 GLU B C 1
ATOM 678 O O . GLU B 1 19 ? 3.158 -14.188 -6.766 1 90.19 19 GLU B O 1
ATOM 683 N N . PHE B 1 20 ? 3.973 -12.234 -6.098 1 91.81 20 PHE B N 1
ATOM 684 C CA . PHE B 1 20 ? 2.781 -11.516 -6.535 1 91.81 20 PHE B CA 1
ATOM 685 C C . PHE B 1 20 ? 3.115 -10.07 -6.871 1 91.81 20 PHE B C 1
ATOM 687 O O . PHE B 1 20 ? 4.223 -9.602 -6.59 1 91.81 20 PHE B O 1
ATOM 694 N N . LYS B 1 21 ? 2.131 -9.375 -7.492 1 93 21 LYS B N 1
ATOM 695 C CA . LYS B 1 21 ? 2.287 -7.977 -7.875 1 93 21 LYS B CA 1
ATOM 696 C C . LYS B 1 21 ? 0.977 -7.215 -7.711 1 93 21 LYS B C 1
ATOM 698 O O . LYS B 1 21 ? -0.094 -7.816 -7.621 1 93 21 LYS B O 1
ATOM 703 N N . THR B 1 22 ? 1.183 -5.91 -7.684 1 95 22 THR B N 1
ATOM 704 C CA . THR B 1 22 ? -0.008 -5.07 -7.625 1 95 22 THR B CA 1
ATOM 705 C C . THR B 1 22 ? -0.819 -5.191 -8.914 1 95 22 THR B C 1
ATOM 707 O O . THR B 1 22 ? -0.268 -5.094 -10.008 1 95 22 THR B O 1
ATOM 710 N N . GLY B 1 23 ? -2.049 -5.469 -8.727 1 94.31 23 GLY B N 1
ATOM 711 C CA . GLY B 1 23 ? -2.969 -5.43 -9.852 1 94.31 23 GLY B CA 1
ATOM 712 C C . GLY B 1 23 ? -3.631 -4.078 -10.031 1 94.31 23 GLY B C 1
ATOM 713 O O . GLY B 1 23 ? -3.021 -3.148 -10.562 1 94.31 23 GLY B O 1
ATOM 714 N N . HIS B 1 24 ? -4.848 -4.004 -9.461 1 96.06 24 HIS B N 1
ATOM 715 C CA . HIS B 1 24 ? -5.574 -2.742 -9.531 1 96.06 24 HIS B CA 1
ATOM 716 C C . HIS B 1 24 ? -5.301 -1.881 -8.297 1 96.06 24 HIS B C 1
ATOM 718 O O . HIS B 1 24 ? -5.199 -2.398 -7.184 1 96.06 24 HIS B O 1
ATOM 724 N N . SER B 1 25 ? -5.16 -0.605 -8.539 1 97.44 25 SER B N 1
ATOM 725 C CA . SER B 1 25 ? -5.047 0.398 -7.484 1 97.44 25 SER B CA 1
ATOM 726 C C . SER B 1 25 ? -6.246 1.342 -7.484 1 97.44 25 SER B C 1
ATOM 728 O O . SER B 1 25 ? -6.699 1.773 -8.547 1 97.44 25 SER B O 1
ATOM 730 N N . TYR B 1 26 ? -6.707 1.654 -6.293 1 97.5 26 TYR B N 1
ATOM 731 C CA . TYR B 1 26 ? -7.859 2.537 -6.145 1 97.5 26 TYR B CA 1
ATOM 732 C C . TYR B 1 26 ? -7.539 3.697 -5.207 1 97.5 26 TYR B C 1
ATOM 734 O O . TYR B 1 26 ? -6.871 3.512 -4.188 1 97.5 26 TYR B O 1
ATOM 742 N N . GLY B 1 27 ? -8.047 4.836 -5.48 1 96.44 27 GLY B N 1
ATOM 743 C CA . GLY B 1 27 ? -7.824 6.062 -4.73 1 96.44 27 GLY B CA 1
ATOM 744 C C . GLY B 1 27 ? -7.637 7.277 -5.621 1 96.44 27 GLY B C 1
ATOM 745 O O . GLY B 1 27 ? -7.766 7.188 -6.844 1 96.44 27 GLY B O 1
ATOM 746 N N . HIS B 1 28 ? -7.367 8.391 -4.996 1 95.75 28 HIS B N 1
ATOM 747 C CA . HIS B 1 28 ? -7.098 9.609 -5.746 1 95.75 28 HIS B CA 1
ATOM 748 C C . HIS B 1 28 ? -5.598 9.852 -5.887 1 95.75 28 HIS B C 1
ATOM 750 O O . HIS B 1 28 ? -4.949 10.32 -4.945 1 95.75 28 HIS B O 1
ATOM 756 N N . PHE B 1 29 ? -5.09 9.398 -7.066 1 97.19 29 PHE B N 1
ATOM 757 C CA . PHE B 1 29 ? -3.66 9.547 -7.312 1 97.19 29 PHE B CA 1
ATOM 758 C C . PHE B 1 29 ? -3.375 9.625 -8.805 1 97.19 29 PHE B C 1
ATOM 760 O O . PHE B 1 29 ? -4.246 9.328 -9.625 1 97.19 29 PHE B O 1
ATOM 767 N N . PHE B 1 30 ? -2.188 10.023 -9.102 1 97.88 30 PHE B N 1
ATOM 768 C CA . PHE B 1 30 ? -1.62 9.867 -10.438 1 97.88 30 PHE B CA 1
ATOM 769 C C . PHE B 1 30 ? -0.471 8.859 -10.422 1 97.88 30 PHE B C 1
ATOM 771 O O . PHE B 1 30 ? 0.426 8.953 -9.578 1 97.88 30 PHE B O 1
ATOM 778 N N . PRO B 1 31 ? -0.487 7.969 -11.391 1 98.06 31 PRO B N 1
ATOM 779 C CA . PRO B 1 31 ? 0.65 7.043 -11.438 1 98.06 31 PRO B CA 1
ATOM 780 C C . PRO B 1 31 ? 1.944 7.723 -11.883 1 98.06 31 PRO B C 1
ATOM 782 O O . PRO B 1 31 ? 1.906 8.727 -12.602 1 98.06 31 PRO B O 1
ATOM 785 N N . ASP B 1 32 ? 3.084 7.164 -11.352 1 98.5 32 ASP B N 1
ATOM 786 C CA . ASP B 1 32 ? 4.371 7.641 -11.852 1 98.5 32 ASP B CA 1
ATOM 787 C C . ASP B 1 32 ? 4.621 7.145 -13.273 1 98.5 32 ASP B C 1
ATOM 789 O O . ASP B 1 32 ? 4.387 5.973 -13.578 1 98.5 32 ASP B O 1
ATOM 793 N N . PRO B 1 33 ? 4.984 8.062 -14.141 1 97.69 33 PRO B N 1
ATOM 794 C CA . PRO B 1 33 ? 5.137 7.645 -15.539 1 97.69 33 PRO B CA 1
ATOM 795 C C . PRO B 1 33 ? 6.316 6.695 -15.742 1 97.69 33 PRO B C 1
ATOM 797 O O . PRO B 1 33 ? 6.371 5.98 -16.75 1 97.69 33 PRO B O 1
ATOM 800 N N . GLN B 1 34 ? 7.23 6.668 -14.805 1 97.81 34 GLN B N 1
ATOM 801 C CA . GLN B 1 34 ? 8.461 5.902 -15 1 97.81 34 GLN B CA 1
ATOM 802 C C . GLN B 1 34 ? 8.477 4.66 -14.117 1 97.81 34 GLN B C 1
ATOM 804 O O . GLN B 1 34 ? 9.055 3.637 -14.484 1 97.81 34 GLN B O 1
ATOM 809 N N . TYR B 1 35 ? 8.039 4.742 -12.922 1 97.25 35 TYR B N 1
ATOM 810 C CA . TYR B 1 35 ? 8.18 3.666 -11.953 1 97.25 35 TYR B CA 1
ATOM 811 C C . TYR B 1 35 ? 6.828 3.045 -11.625 1 97.25 35 TYR B C 1
ATOM 813 O O . TYR B 1 35 ? 5.902 3.74 -11.195 1 97.25 35 TYR B O 1
ATOM 821 N N . GLU B 1 36 ? 6.855 1.665 -11.719 1 96.31 36 GLU B N 1
ATOM 822 C CA . GLU B 1 36 ? 5.648 0.94 -11.336 1 96.31 36 GLU B CA 1
ATOM 823 C C . GLU B 1 36 ? 5.414 1.012 -9.828 1 96.31 36 GLU B C 1
ATOM 825 O O . GLU B 1 36 ? 6.367 1.023 -9.047 1 96.31 36 GLU B O 1
ATOM 830 N N . ASN B 1 37 ? 4.223 1.142 -9.406 1 97.62 37 ASN B N 1
ATOM 831 C CA . ASN B 1 37 ? 3.803 1.021 -8.008 1 97.62 37 ASN B CA 1
ATOM 832 C C . ASN B 1 37 ? 4.176 2.26 -7.203 1 97.62 37 ASN B C 1
ATOM 834 O O . ASN B 1 37 ? 4.352 2.184 -5.984 1 97.62 37 ASN B O 1
ATOM 838 N N . VAL B 1 38 ? 4.527 3.377 -7.98 1 98.56 38 VAL B N 1
ATOM 839 C CA . VAL B 1 38 ? 4.695 4.691 -7.371 1 98.56 38 VAL B CA 1
ATOM 840 C C . VAL B 1 38 ? 3.498 5.578 -7.715 1 98.56 38 VAL B C 1
ATOM 842 O O . VAL B 1 38 ? 3.139 5.715 -8.883 1 98.56 38 VAL B O 1
ATOM 845 N N . GLN B 1 39 ? 2.836 6.195 -6.742 1 98.25 39 GLN B N 1
ATOM 846 C CA . GLN B 1 39 ? 1.655 7.039 -6.898 1 98.25 39 GLN B CA 1
ATOM 847 C C . GLN B 1 39 ? 1.915 8.453 -6.387 1 98.25 39 GLN B C 1
ATOM 849 O O . GLN B 1 39 ? 2.465 8.633 -5.297 1 98.25 39 GLN B O 1
ATOM 854 N N . HIS B 1 40 ? 1.586 9.438 -7.152 1 98.44 40 HIS B N 1
ATOM 855 C CA . HIS B 1 40 ? 1.645 10.836 -6.766 1 98.44 40 HIS B CA 1
ATOM 856 C C . HIS B 1 40 ? 0.272 11.352 -6.34 1 98.44 40 HIS B C 1
ATOM 858 O O . HIS B 1 40 ? -0.692 11.266 -7.105 1 98.44 40 HIS B O 1
ATOM 864 N N . ILE B 1 41 ? 0.291 11.844 -5.211 1 96.62 41 ILE B N 1
ATOM 865 C CA . ILE B 1 41 ? -0.945 12.375 -4.652 1 96.62 41 ILE B CA 1
ATOM 866 C C . ILE B 1 41 ? -0.846 13.898 -4.539 1 96.62 41 ILE B C 1
ATOM 868 O O . ILE B 1 41 ? -0.005 14.422 -3.801 1 96.62 41 ILE B O 1
ATOM 872 N N . ILE B 1 42 ? -1.688 14.523 -5.285 1 94.69 42 ILE B N 1
ATOM 873 C CA . ILE B 1 42 ? -1.612 15.984 -5.27 1 94.69 42 ILE B CA 1
ATOM 874 C C . ILE B 1 42 ? -2.025 16.5 -3.896 1 94.69 42 ILE B C 1
ATOM 876 O O . ILE B 1 42 ? -1.305 17.297 -3.287 1 94.69 42 ILE B O 1
ATOM 880 N N . CYS B 1 43 ? -3.172 16.047 -3.418 1 89.94 43 CYS B N 1
ATOM 881 C CA . CYS B 1 43 ? -3.68 16.453 -2.109 1 89.94 43 CYS B CA 1
ATOM 882 C C . CYS B 1 43 ? -4.387 15.289 -1.42 1 89.94 43 CYS B C 1
ATOM 884 O O . CYS B 1 43 ? -5.137 14.547 -2.055 1 89.94 43 CYS B O 1
ATOM 886 N N . CYS B 1 44 ? -4.051 15.266 -0.12 1 90.56 44 CYS B N 1
ATOM 887 C CA . CYS B 1 44 ? -4.793 14.258 0.633 1 90.56 44 CYS B CA 1
ATOM 888 C C . CYS B 1 44 ? -5.062 14.734 2.057 1 90.56 44 CYS B C 1
ATOM 890 O O . CYS B 1 44 ? -4.305 15.539 2.604 1 90.56 44 CYS B O 1
ATOM 892 N N . ASP B 1 45 ? -6.199 14.312 2.564 1 88.75 45 ASP B N 1
ATOM 893 C CA . ASP B 1 45 ? -6.543 14.523 3.969 1 88.75 45 ASP B CA 1
ATOM 894 C C . ASP B 1 45 ? -6.773 13.195 4.684 1 88.75 45 ASP B C 1
ATOM 896 O O . ASP B 1 45 ? -6.508 12.125 4.125 1 88.75 45 ASP B O 1
ATOM 900 N N . SER B 1 46 ? -7.27 13.305 5.891 1 84.94 46 SER B N 1
ATOM 901 C CA . SER B 1 46 ? -7.371 12.125 6.75 1 84.94 46 SER B CA 1
ATOM 902 C C . SER B 1 46 ? -8.438 11.164 6.242 1 84.94 46 SER B C 1
ATOM 904 O O . SER B 1 46 ? -8.508 10.016 6.691 1 84.94 46 SER B O 1
ATOM 906 N N . TYR B 1 47 ? -9.078 11.492 5.199 1 87.94 47 TYR B N 1
ATOM 907 C CA . TYR B 1 47 ? -10.133 10.625 4.695 1 87.94 47 TYR B CA 1
ATOM 908 C C . TYR B 1 47 ? -9.695 9.906 3.426 1 87.94 47 TYR B C 1
ATOM 910 O O . TYR B 1 47 ? -10.461 9.133 2.844 1 87.94 47 TYR B O 1
ATOM 918 N N . ALA B 1 48 ? -8.508 10.227 3.135 1 91.81 48 ALA B N 1
ATOM 919 C CA . ALA B 1 48 ? -8 9.547 1.946 1 91.81 48 ALA B CA 1
ATOM 920 C C . ALA B 1 48 ? -7.781 8.062 2.217 1 91.81 48 ALA B C 1
ATOM 922 O O . ALA B 1 48 ? -7.148 7.691 3.205 1 91.81 48 ALA B O 1
ATOM 923 N N . THR B 1 49 ? -8.375 7.188 1.371 1 95.94 49 THR B N 1
ATOM 924 C CA . THR B 1 49 ? -8.211 5.742 1.419 1 95.94 49 THR B CA 1
ATOM 925 C C . THR B 1 49 ? -7.695 5.211 0.085 1 95.94 49 THR B C 1
ATOM 927 O O . THR B 1 49 ? -8.148 5.641 -0.978 1 95.94 49 THR B O 1
ATOM 930 N N . TYR B 1 50 ? -6.762 4.379 0.149 1 97.81 50 TYR B N 1
ATOM 931 C CA . TYR B 1 50 ? -6.207 3.695 -1.016 1 97.81 50 TYR B CA 1
ATOM 932 C C . TYR B 1 50 ? -6.352 2.184 -0.881 1 97.81 50 TYR B C 1
ATOM 934 O O . TYR B 1 50 ? -6.121 1.624 0.193 1 97.81 50 TYR B O 1
ATOM 942 N N . ALA B 1 51 ? -6.734 1.533 -1.985 1 98.44 51 ALA B N 1
ATOM 943 C CA . ALA B 1 51 ? -6.934 0.086 -1.971 1 98.44 51 ALA B CA 1
ATOM 944 C C . ALA B 1 51 ? -6.203 -0.581 -3.131 1 98.44 51 ALA B C 1
ATOM 946 O O . ALA B 1 51 ? -6.102 -0.011 -4.219 1 98.44 51 ALA B O 1
ATOM 947 N N . TYR B 1 52 ? -5.738 -1.728 -2.867 1 97.56 52 TYR B N 1
ATOM 948 C CA . TYR B 1 52 ? -4.953 -2.463 -3.854 1 97.56 52 TYR B CA 1
ATOM 949 C C . TYR B 1 52 ? -5.434 -3.906 -3.965 1 97.56 52 TYR B C 1
ATOM 951 O O . TYR B 1 52 ? -5.641 -4.578 -2.951 1 97.56 52 TYR B O 1
ATOM 959 N N . ASP B 1 53 ? -5.613 -4.324 -5.219 1 96.25 53 ASP B N 1
ATOM 960 C CA . ASP B 1 53 ? -5.723 -5.742 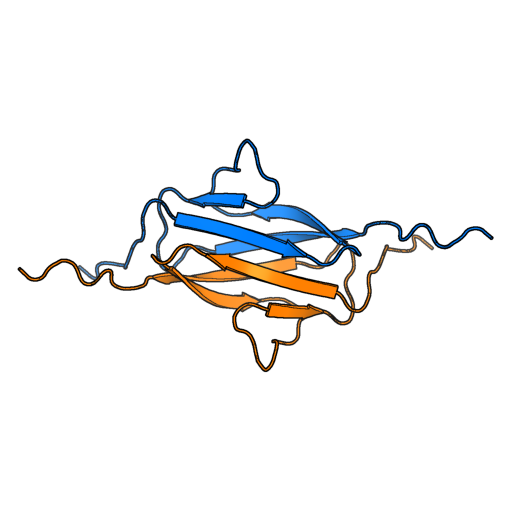-5.535 1 96.25 53 ASP B CA 1
ATOM 961 C C . ASP B 1 53 ? -4.387 -6.301 -6.023 1 96.25 53 ASP B C 1
ATOM 963 O O . ASP B 1 53 ? -3.508 -5.543 -6.441 1 96.25 53 ASP B O 1
ATOM 967 N N . PHE B 1 54 ? -4.34 -7.656 -5.973 1 94.56 54 PHE B N 1
ATOM 968 C CA . PHE B 1 54 ? -3.064 -8.258 -6.34 1 94.56 54 PHE B CA 1
ATOM 969 C C . PHE B 1 54 ? -3.262 -9.352 -7.379 1 94.56 54 PHE B C 1
ATOM 971 O O . PHE B 1 54 ? -4.348 -9.93 -7.484 1 94.56 54 PHE B O 1
ATOM 978 N N . GLU B 1 55 ? -2.207 -9.492 -8.156 1 91.81 55 GLU B N 1
ATOM 979 C CA . GLU B 1 55 ? -2.102 -10.594 -9.102 1 91.81 55 GLU B CA 1
ATOM 980 C C . GLU B 1 55 ? -0.954 -11.531 -8.727 1 91.81 55 GLU B C 1
ATOM 982 O O . GLU B 1 55 ? 0.091 -11.078 -8.25 1 91.81 55 GLU B O 1
ATOM 987 N N . PHE B 1 56 ? -1.18 -12.805 -9 1 88.19 56 PHE B N 1
ATOM 988 C CA . PHE B 1 56 ? -0.178 -13.789 -8.609 1 88.19 56 PHE B CA 1
ATOM 989 C C . PHE B 1 56 ? 0.671 -14.195 -9.805 1 88.19 56 PHE B C 1
ATOM 991 O O . PHE B 1 56 ? 0.153 -14.367 -10.914 1 88.19 56 PHE B O 1
ATOM 998 N N . GLU B 1 57 ? 2.059 -14.086 -9.484 1 78.06 57 GLU B N 1
ATOM 999 C CA . GLU B 1 57 ? 2.99 -14.523 -10.523 1 78.06 57 GLU B CA 1
ATOM 1000 C C . GLU B 1 57 ? 3.148 -16.047 -10.516 1 78.06 57 GLU B C 1
ATOM 1002 O O . GLU B 1 57 ? 3.217 -16.656 -9.453 1 78.06 57 GLU B O 1
ATOM 1007 N N . ALA B 1 58 ? 2.695 -16.75 -11.602 1 65 58 ALA B N 1
ATOM 1008 C CA . ALA B 1 58 ? 2.85 -18.188 -11.75 1 65 58 ALA B CA 1
ATOM 1009 C C . ALA B 1 58 ? 4.281 -18.625 -11.445 1 65 58 ALA B C 1
ATOM 1011 O O . ALA B 1 58 ? 5.238 -18.047 -11.961 1 65 58 ALA B O 1
ATOM 1012 N N . THR B 1 59 ? 4.57 -18.938 -10.188 1 56.62 59 THR B N 1
ATOM 1013 C CA . THR B 1 59 ? 5.887 -19.516 -9.961 1 56.62 59 THR B CA 1
ATOM 1014 C C . THR B 1 59 ? 6.168 -20.625 -10.977 1 56.62 59 THR B C 1
ATOM 1016 O O . THR B 1 59 ? 5.324 -21.484 -11.203 1 56.62 59 THR B O 1
ATOM 1019 N N . LYS B 1 60 ? 6.906 -20.422 -12.188 1 52.91 60 LYS B N 1
ATOM 1020 C CA . LYS B 1 60 ? 7.434 -21.547 -12.961 1 52.91 60 LYS B CA 1
ATOM 1021 C C . LYS B 1 60 ? 7.934 -22.656 -12.039 1 52.91 60 LYS B C 1
ATO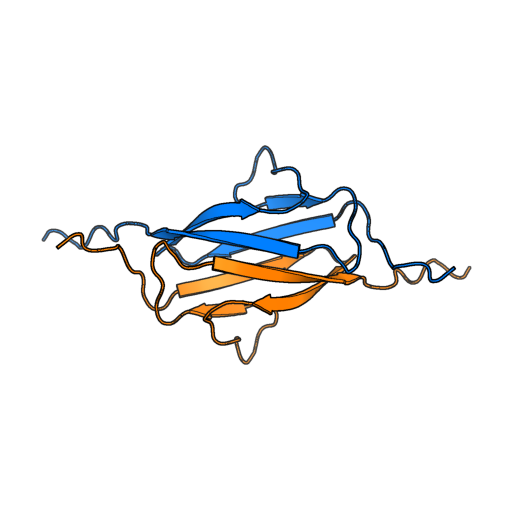M 1023 O O . LYS B 1 60 ? 8.891 -22.469 -11.281 1 52.91 60 LYS B O 1
ATOM 1028 N N . GLU B 1 61 ? 7.234 -23.406 -11.32 1 47.75 61 GLU B N 1
ATOM 1029 C CA . GLU B 1 61 ? 7.867 -24.609 -10.789 1 47.75 61 GLU B CA 1
ATOM 1030 C C . GLU B 1 61 ? 8.852 -25.203 -11.797 1 47.75 61 GLU B C 1
ATOM 1032 O O . GLU B 1 61 ? 8.727 -24.984 -13 1 47.75 61 GLU B O 1
ATOM 1037 N N . PHE B 1 62 ? 10.094 -25.781 -11.305 1 45.44 62 PHE B N 1
ATOM 1038 C CA . PHE B 1 62 ? 11.117 -26.562 -11.992 1 45.44 62 PHE B CA 1
ATOM 1039 C C . PHE B 1 62 ? 10.484 -27.578 -12.93 1 45.44 62 PHE B C 1
ATOM 1041 O O . PHE B 1 62 ? 9.891 -28.562 -12.477 1 45.44 62 PHE B O 1
ATOM 1048 N N . SER B 1 63 ? 9.656 -27.312 -13.883 1 41.72 63 SER B N 1
ATOM 1049 C CA . SER B 1 63 ? 9.547 -28.422 -14.82 1 41.72 63 SER B CA 1
ATOM 1050 C C . SER B 1 63 ? 10.883 -29.141 -14.992 1 41.72 63 SER B C 1
ATOM 1052 O O . SER B 1 63 ? 11.836 -28.562 -15.531 1 41.72 63 SER B O 1
ATOM 1054 N N . LYS B 1 64 ? 11.438 -29.672 -13.836 1 35.41 64 LYS B N 1
ATOM 1055 C CA . LYS B 1 64 ? 12.289 -30.797 -14.195 1 35.41 64 LYS B CA 1
ATOM 1056 C C . LYS B 1 64 ? 11.477 -31.906 -14.859 1 35.41 64 LYS B C 1
ATOM 1058 O O . LYS B 1 64 ? 10.289 -32.094 -14.57 1 35.41 64 LYS B O 1
#

Radius of gyration: 16.86 Å; Cα contacts (8 Å, |Δi|>4): 272; chains: 2; bounding box: 26×62×30 Å

Nearest PDB structures (foldseek):
  6bdc-assembly1_A  TM=1.705E-01  e=6.342E+00  Flavobacterium johnsoniae UW101

Foldseek 3Di:
DPDFDKDAFDKDADDDPPQKDWDDKDWAFDDDPPDPRMTTHGMDTPPTDMDTDMGGDPPPDPPD/DPDFDKDAFDKDADDDPPQKAWDDKDWAFDDDPPDPRMTTHGMDTPPTDMDTDMGGDPPPDPPD